Protein AF-A0A3B8MY87-F1 (afdb_monomer)

Foldseek 3Di:
DVVVLVLLVVLLVVLLVVLLVVLLVVLVCVVVVPPDPPPLDQDPQLVVLQVQLVVLLVVLVVCVVVVNPCSVLSNLLSQLSNLLSCCSVVVLVPDDPVSNVVSVCSNSVSNVSSLVSQLVSVVVVVNPPSSVVSVCVSVVSSVVSND

Radius of gyration: 16.49 Å; Cα contacts (8 Å, |Δi|>4): 137; chains: 1; bounding box: 37×36×44 Å

Secondary structure (DSSP, 8-state):
-HHHHHHHHHHHHHHHHHHHHHHHHHHHHHHTT-------PPPHHHHHHHHHHHHHHHHHHHHHHTT-TTHHHHHHHHHHHHHHHHTTTTTGGGS-HHHHHHHHHHHHHHHHHHHHHHHHHHHHTT-TTHHHHHHHHHHHHHHHHH-

Sequence (147 aa):
MPNEILFYILFGMYGYVRFTSIIWKGKRAVKNNIINTNSQKIEISDFLDFVIGLISIVVALVYLINSHNNFLIILFYGISLILKSLRRPLKIAQKSIAYRKIFNYAANLYIIISIWILGFILESFKVSMAYGWVIILYFGTYFLIWR

Structure (mmCIF, N/CA/C/O backbone):
data_AF-A0A3B8MY87-F1
#
_entry.id   AF-A0A3B8MY87-F1
#
loop_
_atom_site.group_PDB
_atom_site.id
_atom_site.type_symbol
_atom_site.label_atom_id
_atom_site.label_alt_id
_atom_site.label_comp_id
_atom_site.label_asym_id
_atom_site.label_entity_id
_atom_site.label_seq_id
_atom_site.pdbx_PDB_ins_code
_atom_site.Cartn_x
_atom_site.Cartn_y
_atom_site.Cartn_z
_atom_site.occupancy
_atom_site.B_iso_or_equiv
_atom_site.auth_seq_id
_atom_site.auth_comp_id
_atom_site.auth_asym_id
_atom_site.auth_atom_id
_atom_site.pdbx_PDB_model_num
ATOM 1 N N . MET A 1 1 ? 16.525 2.280 -14.905 1.00 53.28 1 MET A N 1
ATOM 2 C CA . MET A 1 1 ? 15.909 0.963 -15.198 1.00 53.28 1 MET A CA 1
ATOM 3 C C . MET A 1 1 ? 16.019 -0.080 -14.072 1.00 53.28 1 MET A C 1
ATOM 5 O O . MET A 1 1 ? 14.972 -0.384 -13.519 1.00 53.28 1 MET A O 1
ATOM 9 N N . PRO A 1 2 ? 17.185 -0.626 -13.655 1.00 62.34 2 PRO A N 1
ATOM 10 C CA . PRO A 1 2 ? 17.214 -1.689 -12.628 1.00 62.34 2 PRO A CA 1
ATOM 11 C C . PRO A 1 2 ? 16.753 -1.211 -11.240 1.00 62.34 2 PRO A C 1
ATOM 13 O O . PRO A 1 2 ? 16.012 -1.908 -10.550 1.00 62.34 2 PRO A O 1
ATOM 16 N N . ASN A 1 3 ? 17.109 0.023 -10.869 1.00 70.44 3 ASN A N 1
ATOM 17 C CA . ASN A 1 3 ? 16.707 0.610 -9.588 1.00 70.44 3 ASN A CA 1
ATOM 18 C C . ASN A 1 3 ? 15.192 0.868 -9.513 1.00 70.44 3 ASN A C 1
ATOM 20 O O . ASN A 1 3 ? 14.611 0.783 -8.437 1.00 70.44 3 ASN A O 1
ATOM 24 N N . GLU A 1 4 ? 14.537 1.149 -10.643 1.00 76.88 4 GLU A N 1
ATOM 25 C CA . GLU A 1 4 ? 13.089 1.399 -10.685 1.00 76.88 4 GLU A CA 1
ATOM 26 C C . GLU A 1 4 ? 12.287 0.125 -10.441 1.00 76.88 4 GLU A C 1
ATOM 28 O O . GLU A 1 4 ? 11.365 0.107 -9.625 1.00 76.88 4 GLU A O 1
ATOM 33 N N . ILE A 1 5 ? 12.696 -0.967 -11.090 1.00 84.69 5 ILE A N 1
ATOM 34 C CA . ILE A 1 5 ? 12.088 -2.284 -10.898 1.00 84.69 5 ILE A CA 1
ATOM 35 C C . ILE A 1 5 ? 12.231 -2.719 -9.435 1.00 84.69 5 ILE A C 1
ATOM 37 O O . ILE A 1 5 ? 11.273 -3.224 -8.854 1.00 84.69 5 ILE A O 1
ATOM 41 N N . LEU A 1 6 ? 13.384 -2.460 -8.808 1.00 87.75 6 LEU A N 1
ATOM 42 C CA . LEU A 1 6 ? 13.596 -2.765 -7.394 1.00 87.75 6 LEU A CA 1
ATOM 43 C C . LEU A 1 6 ? 12.606 -2.021 -6.483 1.00 87.75 6 LEU A C 1
ATOM 45 O O . LEU A 1 6 ? 11.980 -2.652 -5.633 1.00 87.75 6 LEU A O 1
ATOM 49 N N . PHE A 1 7 ? 12.422 -0.708 -6.665 1.00 88.44 7 PHE A N 1
ATOM 50 C CA . PHE A 1 7 ? 11.457 0.059 -5.865 1.00 88.44 7 PHE A CA 1
ATOM 51 C C . PHE A 1 7 ? 10.029 -0.445 -6.051 1.00 88.44 7 PHE A C 1
ATOM 53 O O . PHE A 1 7 ? 9.306 -0.615 -5.069 1.00 88.44 7 PHE A O 1
ATOM 60 N N . TYR A 1 8 ? 9.635 -0.749 -7.287 1.00 90.38 8 TYR A N 1
ATOM 61 C CA . TYR A 1 8 ? 8.331 -1.345 -7.544 1.00 90.38 8 TYR A CA 1
ATOM 62 C C . TYR A 1 8 ? 8.172 -2.692 -6.848 1.00 90.38 8 TYR A C 1
ATOM 64 O O . TYR A 1 8 ? 7.125 -2.933 -6.249 1.00 90.38 8 TYR A O 1
ATOM 72 N N . ILE A 1 9 ? 9.184 -3.564 -6.880 1.00 91.69 9 ILE A N 1
ATOM 73 C CA . ILE A 1 9 ? 9.101 -4.872 -6.220 1.00 91.69 9 ILE A CA 1
ATOM 74 C C . ILE A 1 9 ? 8.918 -4.668 -4.718 1.00 91.69 9 ILE A C 1
ATOM 76 O O . ILE A 1 9 ? 8.014 -5.253 -4.124 1.00 91.69 9 ILE A O 1
ATOM 80 N N . LEU A 1 10 ? 9.720 -3.792 -4.108 1.00 93.50 10 LEU A N 1
ATOM 81 C CA . LEU A 1 10 ? 9.646 -3.502 -2.678 1.00 93.50 10 LEU A CA 1
ATOM 82 C C . LEU A 1 10 ? 8.277 -2.937 -2.276 1.00 93.50 10 LEU A C 1
ATOM 84 O O . LEU A 1 10 ? 7.674 -3.421 -1.317 1.00 93.50 10 LEU A O 1
ATOM 88 N N . PHE A 1 11 ? 7.748 -1.956 -3.012 1.00 94.25 11 PHE A N 1
ATOM 89 C CA . PHE A 1 11 ? 6.445 -1.355 -2.714 1.00 94.25 11 PHE A CA 1
ATOM 90 C C . PHE A 1 11 ? 5.282 -2.313 -2.986 1.00 94.25 11 PHE A C 1
ATOM 92 O O . PHE A 1 11 ? 4.389 -2.459 -2.150 1.00 94.25 11 PHE A O 1
ATOM 99 N N . GLY A 1 12 ? 5.307 -3.024 -4.113 1.00 93.44 12 GLY A N 1
ATOM 100 C CA . GLY A 1 12 ? 4.308 -4.031 -4.455 1.00 93.44 12 GLY A CA 1
ATOM 101 C C . GLY A 1 12 ? 4.222 -5.138 -3.402 1.00 93.44 12 GLY A C 1
ATOM 102 O O . GLY A 1 12 ? 3.139 -5.433 -2.886 1.00 93.44 12 GLY A O 1
ATOM 103 N N . MET A 1 13 ? 5.371 -5.695 -3.013 1.00 94.69 13 MET A N 1
ATOM 104 C CA . MET A 1 13 ? 5.455 -6.739 -1.989 1.00 94.69 13 MET A CA 1
ATOM 105 C C . MET A 1 13 ? 5.065 -6.228 -0.605 1.00 94.69 13 MET A C 1
ATOM 107 O O . MET A 1 13 ? 4.361 -6.927 0.126 1.00 94.69 13 MET A O 1
ATOM 111 N N . TYR A 1 14 ? 5.459 -5.005 -0.238 1.00 95.38 14 TYR A N 1
ATOM 112 C CA . TYR A 1 14 ? 5.057 -4.426 1.041 1.00 95.38 14 TYR A CA 1
ATOM 113 C C . TYR A 1 14 ? 3.535 -4.322 1.158 1.00 95.38 14 TYR A C 1
ATOM 115 O O . TYR A 1 14 ? 2.960 -4.776 2.151 1.00 95.38 14 TYR A O 1
ATOM 123 N N . GLY A 1 15 ? 2.858 -3.787 0.138 1.00 93.56 15 GLY A N 1
ATOM 124 C CA . GLY A 1 15 ? 1.401 -3.696 0.169 1.00 93.56 15 GLY A CA 1
ATOM 125 C C . GLY A 1 15 ? 0.717 -5.063 0.215 1.00 93.56 15 GLY A C 1
ATOM 126 O O . GLY A 1 15 ? -0.251 -5.217 0.966 1.00 93.56 15 GLY A O 1
ATOM 127 N N . TYR A 1 16 ? 1.267 -6.079 -0.460 1.00 94.19 16 TYR A N 1
ATOM 128 C CA . TYR A 1 16 ? 0.788 -7.462 -0.357 1.00 94.19 16 TYR A CA 1
ATOM 129 C C . TYR A 1 16 ? 0.923 -8.037 1.064 1.00 94.19 16 TYR A C 1
ATOM 131 O O . TYR A 1 16 ? -0.027 -8.608 1.614 1.00 94.19 16 TYR A O 1
ATOM 139 N N . VAL A 1 17 ? 2.073 -7.837 1.717 1.00 93.38 17 VAL A N 1
ATOM 140 C CA . VAL A 1 17 ? 2.288 -8.256 3.113 1.00 93.38 17 VAL A CA 1
ATOM 141 C C . VAL A 1 17 ? 1.311 -7.537 4.044 1.00 93.38 17 VAL A C 1
ATOM 143 O O . VAL A 1 17 ? 0.700 -8.158 4.921 1.00 93.38 17 VAL A O 1
ATOM 146 N N . ARG A 1 18 ? 1.099 -6.230 3.844 1.00 91.31 18 ARG A N 1
ATOM 147 C CA . ARG A 1 18 ? 0.140 -5.454 4.640 1.00 91.31 18 ARG A CA 1
ATOM 148 C C . ARG A 1 18 ? -1.286 -5.949 4.441 1.00 91.31 18 ARG A C 1
ATOM 150 O O . ARG A 1 18 ? -1.977 -6.123 5.444 1.00 91.31 18 ARG A O 1
ATOM 157 N N . PHE A 1 19 ? -1.706 -6.213 3.207 1.00 93.00 19 PHE A N 1
ATOM 158 C CA . PHE A 1 19 ? -3.003 -6.815 2.887 1.00 93.00 19 PHE A CA 1
ATOM 159 C C . PHE A 1 19 ? -3.216 -8.134 3.647 1.00 93.00 19 PHE A C 1
ATOM 161 O O . PHE A 1 19 ? -4.158 -8.247 4.435 1.00 93.00 19 PHE A O 1
ATOM 168 N N . THR A 1 20 ? -2.276 -9.070 3.517 1.00 92.31 20 THR A N 1
ATOM 169 C CA . THR A 1 20 ? -2.282 -10.364 4.219 1.00 92.31 20 THR A CA 1
ATOM 170 C C . THR A 1 20 ? -2.400 -10.180 5.737 1.00 92.31 20 THR A C 1
ATOM 172 O O . THR A 1 20 ? -3.228 -10.816 6.395 1.00 92.31 20 THR A O 1
ATOM 175 N N . SER A 1 21 ? -1.628 -9.248 6.311 1.00 89.12 21 SER A N 1
ATOM 176 C CA . SER A 1 21 ? -1.651 -8.973 7.754 1.00 89.12 21 SER A CA 1
ATOM 177 C C . SER A 1 21 ? -3.009 -8.462 8.249 1.00 89.12 21 SER A C 1
ATOM 179 O O . SER A 1 21 ? -3.432 -8.813 9.351 1.00 89.12 21 SER A O 1
ATOM 181 N N . ILE A 1 22 ? -3.705 -7.648 7.444 1.00 88.69 22 ILE A N 1
ATOM 182 C CA . ILE A 1 22 ? -5.008 -7.075 7.802 1.00 88.69 22 ILE A CA 1
ATOM 183 C C . ILE A 1 22 ? -6.072 -8.163 7.824 1.00 88.69 22 ILE A C 1
ATOM 185 O O . ILE A 1 22 ? -6.834 -8.237 8.786 1.00 88.69 22 ILE A O 1
ATOM 189 N N . ILE A 1 23 ? -6.101 -9.026 6.806 1.00 89.94 23 ILE A N 1
ATOM 190 C CA . ILE A 1 23 ? -7.071 -10.125 6.735 1.00 89.94 23 ILE A CA 1
ATOM 191 C C . ILE A 1 23 ? -6.861 -11.076 7.909 1.00 89.94 23 ILE A C 1
ATOM 193 O O . ILE A 1 23 ? -7.820 -11.436 8.592 1.00 89.94 23 ILE A O 1
ATOM 197 N N . TRP A 1 24 ? -5.608 -11.423 8.212 1.00 88.38 24 TRP A N 1
ATOM 198 C CA . TRP A 1 24 ? -5.313 -12.302 9.338 1.00 88.38 24 TRP A CA 1
ATOM 199 C C . TRP A 1 24 ? -5.720 -11.675 10.677 1.00 88.38 24 TRP A C 1
ATOM 201 O O . TRP A 1 24 ? -6.385 -12.327 11.487 1.00 88.38 24 TRP A O 1
ATOM 211 N N . LYS A 1 25 ? -5.384 -10.401 10.917 1.00 86.31 25 LYS A N 1
ATOM 212 C CA . LYS A 1 25 ? -5.845 -9.681 12.117 1.00 86.31 25 LYS A CA 1
ATOM 213 C C . LYS A 1 25 ? -7.374 -9.664 12.200 1.00 86.31 25 LYS A C 1
ATOM 215 O O . LYS A 1 25 ? -7.914 -9.945 13.267 1.00 86.31 25 LYS A O 1
ATOM 220 N N . GLY A 1 26 ? -8.054 -9.416 11.080 1.00 85.38 26 GLY A N 1
ATOM 221 C CA . GLY A 1 26 ? -9.512 -9.462 10.975 1.00 85.38 26 GLY A CA 1
ATOM 222 C C . GLY A 1 26 ? -10.086 -10.821 11.379 1.00 85.38 26 GLY A C 1
ATOM 223 O O . GLY A 1 26 ? -10.946 -10.880 12.255 1.00 85.38 26 GLY A O 1
ATOM 224 N N . LYS A 1 27 ? -9.554 -11.921 10.832 1.00 87.12 27 LYS A N 1
ATOM 225 C CA . LYS A 1 27 ? -9.996 -13.279 11.181 1.00 87.12 27 LYS A CA 1
ATOM 226 C C . LYS A 1 27 ? -9.794 -13.596 12.660 1.00 87.12 27 LYS A C 1
ATOM 228 O O . LYS A 1 27 ? -10.691 -14.146 13.292 1.00 87.12 27 LYS A O 1
ATOM 233 N N . ARG A 1 28 ? -8.632 -13.254 13.234 1.00 86.06 28 ARG A N 1
ATOM 234 C CA . ARG A 1 28 ? -8.365 -13.492 14.666 1.00 86.06 28 ARG A CA 1
ATOM 235 C C . ARG A 1 28 ? -9.325 -12.713 15.560 1.00 86.06 28 ARG A C 1
ATOM 237 O O . ARG A 1 28 ? -9.786 -13.265 16.552 1.00 86.06 28 ARG A O 1
ATOM 244 N N . ALA A 1 29 ? -9.624 -11.462 15.211 1.00 83.00 29 ALA A N 1
ATOM 245 C CA . ALA A 1 29 ? -10.555 -10.635 15.974 1.00 83.00 29 ALA A CA 1
ATOM 246 C C . ALA A 1 29 ? -11.960 -11.255 16.012 1.00 83.00 29 ALA A C 1
ATOM 248 O O . ALA A 1 29 ? -12.546 -11.349 17.088 1.00 83.00 29 ALA A O 1
ATOM 249 N N . VAL A 1 30 ? -12.449 -11.746 14.865 1.00 84.50 30 VAL A N 1
ATOM 250 C CA . VAL A 1 30 ? -13.735 -12.457 14.766 1.00 84.50 30 VAL A CA 1
ATOM 251 C C . VAL A 1 30 ? -13.701 -13.769 15.553 1.00 84.50 30 VAL A C 1
ATOM 253 O O . VAL A 1 30 ? -14.584 -14.011 16.366 1.00 84.50 30 VAL A O 1
ATOM 256 N N . LYS A 1 31 ? -12.663 -14.597 15.371 1.00 84.38 31 LYS A N 1
ATOM 257 C CA . LYS A 1 31 ? -12.551 -15.904 16.041 1.00 84.38 31 LYS A CA 1
ATOM 258 C C . LYS A 1 31 ? -12.513 -15.791 17.568 1.00 84.38 31 LYS A C 1
ATOM 260 O O . LYS A 1 31 ? -13.073 -16.636 18.254 1.00 84.38 31 LYS A O 1
ATOM 265 N N . ASN A 1 32 ? -11.839 -14.772 18.093 1.00 81.31 32 ASN A N 1
ATOM 266 C CA . ASN A 1 32 ? -11.595 -14.647 19.527 1.00 81.31 32 ASN A CA 1
ATOM 267 C C . ASN A 1 32 ? -12.636 -13.775 20.254 1.00 81.31 32 ASN A C 1
ATOM 269 O O . ASN A 1 32 ? -12.435 -13.493 21.431 1.00 81.31 32 ASN A O 1
ATOM 273 N N . ASN A 1 33 ? -13.702 -13.308 19.582 1.00 71.81 33 ASN A N 1
ATOM 274 C CA . ASN A 1 33 ? -14.683 -12.358 20.137 1.00 71.81 33 ASN A CA 1
ATOM 275 C C . ASN A 1 33 ? -14.033 -11.159 20.857 1.00 71.81 33 ASN A C 1
ATOM 277 O O . ASN A 1 33 ? -14.577 -10.616 21.819 1.00 71.81 33 ASN A O 1
ATOM 281 N N . ILE A 1 34 ? -12.851 -10.731 20.401 1.00 65.12 34 ILE A N 1
ATOM 282 C CA . ILE A 1 34 ? -12.158 -9.590 20.996 1.00 65.12 34 ILE A CA 1
ATOM 283 C C . ILE A 1 34 ? -12.873 -8.340 20.491 1.00 65.12 34 ILE A C 1
ATOM 285 O O . ILE A 1 34 ? -12.566 -7.801 19.425 1.00 65.12 34 ILE A O 1
ATOM 289 N N . ILE A 1 35 ? -13.855 -7.889 21.270 1.00 56.66 35 ILE A N 1
ATOM 290 C CA . ILE A 1 35 ? -14.495 -6.585 21.123 1.00 56.66 35 ILE A CA 1
ATOM 291 C C . ILE A 1 35 ? -13.459 -5.546 21.545 1.00 56.66 35 ILE A C 1
ATOM 293 O O . ILE A 1 35 ? -13.353 -5.177 22.706 1.00 56.66 35 ILE A O 1
ATOM 297 N N . ASN A 1 36 ? -12.633 -5.174 20.570 1.00 49.03 36 ASN A N 1
ATOM 298 C CA . ASN A 1 36 ? -11.729 -4.031 20.491 1.00 49.03 36 ASN A CA 1
ATOM 299 C C . ASN A 1 36 ? -11.679 -3.151 21.762 1.00 49.03 36 ASN A C 1
ATOM 301 O O . ASN A 1 36 ? -12.260 -2.066 21.813 1.00 49.03 36 ASN A O 1
ATOM 305 N N . THR A 1 37 ? -10.959 -3.595 22.793 1.00 43.22 37 THR A N 1
ATOM 306 C CA . THR A 1 37 ? -10.660 -2.773 23.967 1.00 43.22 37 THR A CA 1
ATOM 307 C C . THR A 1 37 ? -9.590 -1.763 23.579 1.00 43.22 37 THR A C 1
ATOM 309 O O . THR A 1 37 ? -8.404 -2.029 23.694 1.00 43.22 37 THR A O 1
ATOM 312 N N . ASN A 1 38 ? -10.036 -0.630 23.028 1.00 45.28 38 ASN A N 1
ATOM 313 C CA . ASN A 1 38 ? -9.414 0.701 23.018 1.00 45.28 38 ASN A CA 1
ATOM 314 C C . ASN A 1 38 ? -7.880 0.793 23.210 1.00 45.28 38 ASN A C 1
ATOM 316 O O . ASN A 1 38 ? -7.390 1.647 23.950 1.00 45.28 38 ASN A O 1
ATOM 320 N N . SER A 1 39 ? -7.084 -0.027 22.521 1.00 47.22 39 SER A N 1
ATOM 321 C CA . SER A 1 39 ? -5.634 0.097 22.580 1.00 47.22 39 SER A CA 1
ATOM 322 C C . SER A 1 39 ? -5.224 1.219 21.628 1.00 47.22 39 SER A C 1
ATOM 324 O O . SER A 1 39 ? -4.964 1.041 20.442 1.00 47.22 39 SER A O 1
ATOM 326 N N . GLN A 1 40 ? -5.177 2.438 22.167 1.00 55.53 40 GLN A N 1
ATOM 327 C CA . GLN A 1 40 ? -4.634 3.627 21.498 1.00 55.53 40 GLN A CA 1
ATOM 328 C C . GLN A 1 40 ? -3.113 3.538 21.266 1.00 55.53 40 GLN A C 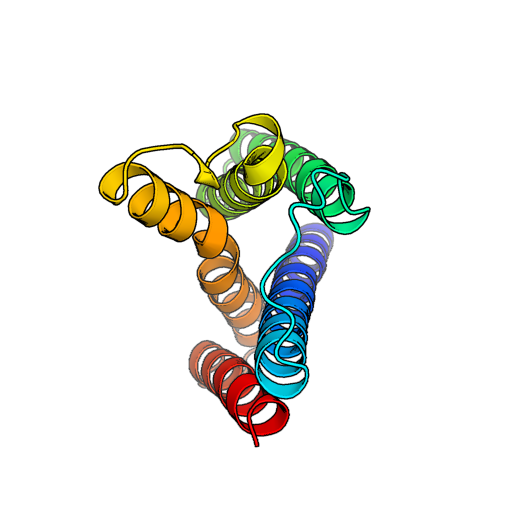1
ATOM 330 O O . GLN A 1 40 ? -2.481 4.519 20.879 1.00 55.53 40 GLN A O 1
ATOM 335 N N . LYS A 1 41 ? -2.502 2.373 21.508 1.00 60.44 41 LYS A N 1
ATOM 336 C CA . LYS A 1 41 ? -1.069 2.166 21.354 1.00 60.44 41 LYS A CA 1
ATOM 337 C C . LYS A 1 41 ? -0.734 2.133 19.867 1.00 60.44 41 LYS A C 1
ATOM 339 O O . LYS A 1 41 ? -1.264 1.305 19.128 1.00 60.44 41 LYS A O 1
ATOM 344 N N . ILE A 1 42 ? 0.144 3.040 19.447 1.00 64.94 42 ILE A N 1
ATOM 345 C CA . ILE A 1 42 ? 0.716 3.042 18.099 1.00 64.94 42 ILE A CA 1
ATOM 346 C C . ILE A 1 42 ? 1.376 1.679 17.886 1.00 64.94 42 ILE A C 1
ATOM 348 O O . ILE A 1 42 ? 2.225 1.257 18.672 1.00 64.94 42 ILE A O 1
ATOM 352 N N . GLU A 1 43 ? 0.942 0.961 16.853 1.00 80.06 43 GLU A N 1
ATOM 353 C CA . GLU A 1 43 ? 1.577 -0.297 16.490 1.00 80.06 43 GLU A CA 1
ATOM 354 C C . GLU A 1 43 ? 2.842 0.010 15.697 1.00 80.06 43 GLU A C 1
ATOM 356 O O . GLU A 1 43 ? 2.863 0.930 14.881 1.00 80.06 43 GLU A O 1
ATOM 361 N N . ILE A 1 44 ? 3.875 -0.818 15.863 1.00 85.88 44 ILE A N 1
ATOM 362 C CA . ILE A 1 44 ? 5.100 -0.753 15.047 1.00 85.88 44 ILE A CA 1
ATOM 363 C C . ILE A 1 44 ? 4.749 -0.736 13.550 1.00 85.88 44 ILE A C 1
ATOM 365 O O . ILE A 1 44 ? 5.401 -0.063 12.759 1.00 85.88 44 ILE A O 1
ATOM 369 N N . SER A 1 45 ? 3.666 -1.414 13.153 1.00 86.50 45 SER A N 1
ATOM 370 C CA . SER A 1 45 ? 3.227 -1.410 11.761 1.00 86.50 45 SER A CA 1
ATOM 371 C C . SER A 1 45 ? 2.704 -0.065 11.257 1.00 86.50 45 SER A C 1
ATOM 373 O O . SER A 1 45 ? 2.805 0.184 10.063 1.00 86.50 45 SER A O 1
ATOM 375 N N . ASP A 1 46 ? 2.151 0.780 12.129 1.00 89.50 46 ASP A N 1
ATOM 376 C CA . ASP A 1 46 ? 1.703 2.125 11.743 1.00 89.50 46 ASP A CA 1
ATOM 377 C C . ASP A 1 46 ? 2.919 3.030 11.516 1.00 89.50 46 ASP A C 1
ATOM 379 O O . ASP A 1 46 ? 2.951 3.801 10.562 1.00 89.50 46 ASP A O 1
ATOM 383 N N . PHE A 1 47 ? 3.956 2.883 12.348 1.00 91.25 47 PHE A N 1
ATOM 384 C CA . PHE A 1 47 ? 5.230 3.573 12.150 1.00 91.25 47 PHE A CA 1
ATOM 385 C C . PHE A 1 47 ? 5.905 3.155 10.836 1.00 91.25 47 PHE A C 1
ATOM 387 O O . PHE A 1 47 ? 6.343 4.008 10.070 1.00 91.25 47 PHE A O 1
ATOM 394 N N . LEU A 1 48 ? 5.934 1.854 10.528 1.00 93.81 48 LEU A N 1
ATOM 395 C CA . LEU A 1 48 ? 6.479 1.366 9.258 1.00 93.81 48 LEU A CA 1
ATOM 396 C C . LEU A 1 48 ? 5.674 1.857 8.046 1.00 93.81 48 LEU A C 1
ATOM 398 O O . LEU A 1 48 ? 6.286 2.256 7.058 1.00 93.81 48 LEU A O 1
ATOM 402 N N . ASP A 1 49 ? 4.335 1.865 8.126 1.00 94.56 49 ASP A N 1
ATOM 403 C CA . ASP A 1 49 ? 3.480 2.430 7.069 1.00 94.56 49 ASP A CA 1
ATOM 404 C C . ASP A 1 49 ? 3.849 3.908 6.826 1.00 94.56 49 ASP A C 1
ATOM 406 O O . ASP A 1 49 ? 4.001 4.327 5.680 1.00 94.56 49 ASP A O 1
ATOM 410 N N . PHE A 1 50 ? 4.061 4.690 7.893 1.00 95.81 50 PHE A N 1
ATOM 411 C CA . PHE A 1 50 ? 4.462 6.096 7.790 1.00 95.81 50 PHE A CA 1
ATOM 412 C C . PHE A 1 50 ? 5.831 6.269 7.116 1.00 95.81 50 PHE A C 1
ATOM 414 O O . PHE A 1 50 ? 5.955 7.042 6.167 1.00 95.81 50 PHE A O 1
ATOM 421 N N . VAL A 1 51 ? 6.849 5.525 7.567 1.00 96.38 51 VAL A N 1
ATOM 422 C CA . VAL A 1 51 ? 8.215 5.597 7.017 1.00 96.38 51 VAL A CA 1
ATOM 423 C C . VAL A 1 51 ? 8.233 5.210 5.540 1.00 96.38 51 VAL A C 1
ATOM 425 O O . VAL A 1 51 ? 8.801 5.929 4.721 1.00 96.38 51 VAL A O 1
ATOM 428 N N . ILE A 1 52 ? 7.576 4.110 5.172 1.00 96.44 52 ILE A N 1
ATOM 429 C CA . ILE A 1 52 ? 7.514 3.663 3.774 1.00 96.44 52 ILE A CA 1
ATOM 430 C C . ILE A 1 52 ? 6.701 4.643 2.931 1.00 96.44 52 ILE A C 1
ATOM 432 O O . ILE A 1 52 ? 7.061 4.904 1.783 1.00 96.44 52 ILE A O 1
ATOM 436 N N . GLY A 1 53 ? 5.656 5.242 3.502 1.00 96.81 53 GLY A N 1
ATOM 437 C CA . GLY A 1 53 ? 4.912 6.320 2.868 1.00 96.81 53 GLY A CA 1
ATOM 438 C C . GLY A 1 53 ? 5.790 7.532 2.540 1.00 96.81 53 GLY A C 1
ATOM 439 O O . GLY A 1 53 ? 5.777 7.999 1.403 1.00 96.81 53 GLY A O 1
ATOM 440 N N . LEU A 1 54 ? 6.617 7.987 3.488 1.00 97.62 54 LEU A N 1
ATOM 441 C CA . LEU A 1 54 ? 7.574 9.077 3.263 1.00 97.62 54 LEU A CA 1
ATOM 442 C C . LEU A 1 54 ? 8.624 8.721 2.206 1.00 97.62 54 LEU A C 1
ATOM 444 O O . LEU A 1 54 ? 8.860 9.514 1.297 1.00 97.62 54 LEU A O 1
ATOM 448 N N . ILE A 1 55 ? 9.210 7.521 2.276 1.00 96.56 55 ILE A N 1
ATOM 449 C CA . ILE A 1 55 ? 10.165 7.040 1.264 1.00 96.56 55 ILE A CA 1
ATOM 450 C C . ILE A 1 55 ? 9.510 7.033 -0.121 1.00 96.56 55 ILE A C 1
ATOM 452 O O . ILE A 1 55 ? 10.116 7.484 -1.089 1.00 96.56 55 ILE A O 1
ATOM 456 N N . SER A 1 56 ? 8.257 6.585 -0.219 1.00 95.69 56 SER A N 1
ATOM 457 C CA . SER A 1 56 ? 7.509 6.569 -1.480 1.00 95.69 56 SER A CA 1
ATOM 458 C C . SER A 1 56 ? 7.310 7.981 -2.037 1.00 95.69 56 SER A C 1
ATOM 460 O O . SER A 1 56 ? 7.498 8.188 -3.230 1.00 95.69 56 SER A O 1
ATOM 462 N N . ILE A 1 57 ? 7.007 8.974 -1.192 1.00 96.62 57 ILE A N 1
ATOM 463 C CA . ILE A 1 57 ? 6.916 10.379 -1.625 1.00 96.62 57 ILE A CA 1
ATOM 464 C C . ILE A 1 57 ? 8.261 10.873 -2.160 1.00 96.62 57 ILE A C 1
ATOM 466 O O . ILE A 1 57 ? 8.298 11.483 -3.226 1.00 96.62 57 ILE A O 1
ATOM 470 N N . VAL A 1 58 ? 9.367 10.589 -1.467 1.00 95.25 58 VAL A N 1
ATOM 471 C CA . VAL A 1 58 ? 10.709 10.982 -1.929 1.00 95.25 58 VAL A CA 1
ATOM 472 C C . VAL A 1 58 ? 11.019 10.351 -3.289 1.00 95.25 58 VAL A C 1
ATOM 474 O O . VAL A 1 58 ? 11.437 11.053 -4.207 1.00 95.25 58 VAL A O 1
ATOM 477 N N . VAL A 1 59 ? 10.749 9.053 -3.458 1.00 93.44 59 VAL A N 1
ATOM 478 C CA . VAL A 1 59 ? 10.927 8.358 -4.744 1.00 93.44 59 VAL A CA 1
ATOM 479 C C . VAL A 1 59 ? 10.037 8.970 -5.830 1.00 93.44 59 VAL A C 1
ATOM 481 O O . VAL A 1 59 ? 10.509 9.211 -6.939 1.00 93.44 59 VAL A O 1
ATOM 484 N N . ALA A 1 60 ? 8.778 9.287 -5.518 1.00 93.88 60 ALA A N 1
ATOM 485 C CA . ALA A 1 60 ? 7.863 9.928 -6.457 1.00 93.88 60 ALA A CA 1
ATOM 486 C C . ALA A 1 60 ? 8.365 11.310 -6.909 1.00 93.88 60 ALA A C 1
ATOM 488 O O . ALA A 1 60 ? 8.292 11.622 -8.093 1.00 93.88 60 ALA A O 1
ATOM 489 N N . LEU A 1 61 ? 8.920 12.119 -6.001 1.00 93.88 61 LEU A N 1
ATOM 490 C CA . LEU A 1 61 ? 9.503 13.421 -6.340 1.00 93.88 61 LEU A CA 1
ATOM 491 C C . LEU A 1 61 ? 10.729 13.281 -7.249 1.00 93.88 61 LEU A C 1
ATOM 493 O O . LEU A 1 61 ? 10.850 14.016 -8.226 1.00 93.88 61 LEU A O 1
ATOM 497 N N . VAL A 1 62 ? 11.603 12.307 -6.981 1.00 91.88 62 VAL A N 1
ATOM 498 C CA . VAL A 1 62 ? 12.734 11.996 -7.871 1.00 91.88 62 VAL A CA 1
ATOM 499 C C . VAL A 1 62 ? 12.233 11.598 -9.263 1.00 91.88 62 VAL A C 1
ATOM 501 O O . VAL A 1 62 ? 12.783 12.034 -10.271 1.00 91.88 62 VAL A O 1
ATOM 504 N N . TYR A 1 63 ? 11.161 10.807 -9.338 1.00 90.69 63 TYR A N 1
ATOM 505 C CA . TYR A 1 63 ? 10.590 10.361 -10.612 1.00 90.69 63 TYR A CA 1
ATOM 506 C C . TYR A 1 63 ? 9.926 11.503 -11.375 1.00 90.69 63 TYR A C 1
ATOM 508 O O . TYR A 1 63 ? 10.028 11.543 -12.597 1.00 90.69 63 TYR A O 1
ATOM 516 N N . LEU A 1 64 ? 9.295 12.439 -10.662 1.00 90.88 64 LEU A N 1
ATOM 517 C CA . LEU A 1 64 ? 8.739 13.657 -11.236 1.00 90.88 64 LEU A CA 1
ATOM 518 C C . LEU A 1 64 ? 9.836 14.518 -11.876 1.00 90.88 64 LEU A C 1
ATOM 520 O O . LEU A 1 64 ? 9.691 14.924 -13.024 1.00 90.88 64 LEU A O 1
ATOM 524 N N . ILE A 1 65 ? 10.946 14.751 -11.163 1.00 91.06 65 ILE A N 1
ATOM 525 C CA . ILE A 1 65 ? 12.092 15.529 -11.671 1.00 91.06 65 ILE A CA 1
ATOM 526 C C . ILE A 1 65 ? 12.668 14.880 -12.934 1.00 91.06 65 ILE A C 1
ATOM 528 O O . ILE A 1 65 ? 12.949 15.558 -13.918 1.00 91.06 65 ILE A O 1
ATOM 532 N N . ASN A 1 66 ? 12.770 13.552 -12.933 1.00 87.69 66 ASN A N 1
ATOM 533 C CA . ASN A 1 66 ? 13.272 12.776 -14.064 1.00 87.69 66 ASN A CA 1
ATOM 534 C C . ASN A 1 66 ? 12.202 12.497 -15.144 1.00 87.69 66 ASN A C 1
ATOM 536 O O . ASN A 1 66 ? 12.451 11.712 -16.054 1.00 87.69 66 ASN A O 1
ATOM 540 N N . SER A 1 67 ? 11.020 13.126 -15.066 1.00 83.31 67 SER A N 1
ATOM 541 C CA . SER A 1 67 ? 9.924 13.014 -16.046 1.00 83.31 67 SER A CA 1
ATOM 542 C C . SER A 1 67 ? 9.425 11.582 -16.312 1.00 83.31 67 SER A C 1
ATOM 544 O O . SER A 1 67 ? 8.980 11.258 -17.412 1.00 83.31 67 SER A O 1
ATOM 546 N N . HIS A 1 68 ? 9.461 10.704 -15.306 1.00 81.81 68 HIS A N 1
ATOM 547 C CA . HIS A 1 68 ? 8.867 9.369 -15.409 1.00 81.81 68 HIS A CA 1
ATOM 548 C C . HIS A 1 68 ? 7.355 9.420 -15.168 1.00 81.81 68 HIS A C 1
ATOM 550 O O . HIS A 1 68 ? 6.900 9.863 -14.115 1.00 81.81 68 HIS A O 1
ATOM 556 N N . ASN A 1 69 ? 6.571 8.841 -16.079 1.00 82.12 69 ASN A N 1
ATOM 557 C CA . ASN A 1 69 ? 5.099 8.857 -16.028 1.00 82.12 69 ASN A CA 1
ATOM 558 C C . ASN A 1 69 ? 4.489 8.211 -14.770 1.00 82.12 69 ASN A C 1
ATOM 560 O O . ASN A 1 69 ? 3.375 8.539 -14.368 1.00 82.12 69 ASN A O 1
ATOM 564 N N . ASN A 1 70 ? 5.219 7.313 -14.112 1.00 84.81 70 ASN A N 1
ATOM 565 C CA . ASN A 1 70 ? 4.698 6.524 -12.996 1.00 84.81 70 ASN A CA 1
ATOM 566 C C . ASN A 1 70 ? 4.771 7.244 -11.637 1.00 84.81 70 ASN A C 1
ATOM 568 O O . ASN A 1 70 ? 4.372 6.669 -10.620 1.00 84.81 70 ASN A O 1
ATOM 572 N N . PHE A 1 71 ? 5.257 8.492 -11.590 1.00 90.06 71 PHE A N 1
ATOM 573 C CA . PHE A 1 71 ? 5.417 9.239 -10.338 1.00 90.06 71 PHE A CA 1
ATOM 574 C C . PHE A 1 71 ? 4.101 9.361 -9.550 1.00 90.06 71 PHE A C 1
ATOM 576 O O . PHE A 1 71 ? 4.102 9.210 -8.329 1.00 90.06 71 PHE A O 1
ATOM 583 N N . LEU A 1 72 ? 2.966 9.559 -10.237 1.00 92.19 72 LEU A N 1
ATOM 584 C CA . LEU A 1 72 ? 1.646 9.691 -9.607 1.00 92.19 72 LEU A CA 1
ATOM 585 C C . LEU A 1 72 ? 1.234 8.427 -8.853 1.00 92.19 72 LEU A C 1
ATOM 587 O O . LEU A 1 72 ? 0.665 8.509 -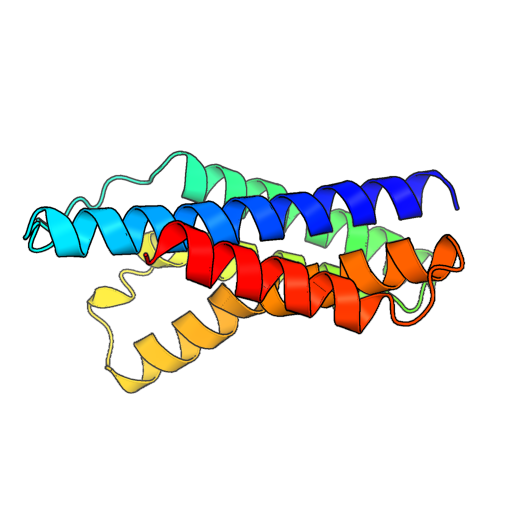7.768 1.00 92.19 72 LEU A O 1
ATOM 591 N N . ILE A 1 73 ? 1.544 7.255 -9.407 1.00 92.19 73 ILE A N 1
ATOM 592 C CA . ILE A 1 73 ? 1.192 5.966 -8.804 1.00 92.19 73 ILE A CA 1
ATOM 593 C C . ILE A 1 73 ? 1.943 5.797 -7.482 1.00 92.19 73 ILE A C 1
ATOM 595 O O . ILE A 1 73 ? 1.336 5.472 -6.461 1.00 92.19 73 ILE A O 1
ATOM 599 N N . ILE A 1 74 ? 3.249 6.080 -7.483 1.00 93.06 74 ILE A N 1
ATOM 600 C CA . ILE A 1 74 ? 4.087 6.014 -6.278 1.00 93.06 74 ILE A CA 1
ATOM 601 C C . ILE A 1 74 ? 3.658 7.083 -5.262 1.00 93.06 74 ILE A C 1
ATOM 603 O O . ILE A 1 74 ? 3.617 6.818 -4.060 1.00 93.06 74 ILE A O 1
ATOM 607 N N . LEU A 1 75 ? 3.276 8.275 -5.727 1.00 95.38 75 LEU A N 1
ATOM 608 C CA . LEU A 1 75 ? 2.785 9.346 -4.865 1.00 95.38 75 LEU A CA 1
ATOM 609 C C . LEU A 1 75 ? 1.491 8.938 -4.147 1.00 95.38 75 LEU A C 1
ATOM 611 O O . LEU A 1 75 ? 1.412 9.034 -2.923 1.00 95.38 75 LEU A O 1
ATOM 615 N N . PHE A 1 76 ? 0.490 8.435 -4.878 1.00 95.88 76 PHE A N 1
ATOM 616 C CA . PHE A 1 76 ? -0.765 7.969 -4.281 1.00 95.88 76 PHE A CA 1
ATOM 617 C C . PHE A 1 76 ? -0.556 6.765 -3.358 1.00 95.88 76 PHE A C 1
ATOM 619 O O . PHE A 1 76 ? -1.219 6.653 -2.320 1.00 95.88 76 PHE A O 1
ATOM 626 N N . TYR A 1 77 ? 0.400 5.894 -3.683 1.00 96.44 77 TYR A N 1
ATOM 627 C CA . TYR A 1 77 ? 0.823 4.816 -2.798 1.00 96.44 77 TYR A CA 1
ATOM 628 C C . TYR A 1 77 ? 1.374 5.363 -1.471 1.00 96.44 77 TYR A C 1
ATOM 630 O O . TYR A 1 77 ? 0.912 4.975 -0.397 1.00 96.44 77 TYR A O 1
ATOM 638 N N . GLY A 1 78 ? 2.287 6.334 -1.533 1.00 96.56 78 GLY A N 1
ATOM 639 C CA . GLY A 1 78 ? 2.854 6.971 -0.346 1.00 96.56 78 GLY A CA 1
ATOM 640 C C . GLY A 1 78 ? 1.808 7.687 0.508 1.00 96.56 78 GLY A C 1
ATOM 641 O O . GLY A 1 78 ? 1.735 7.471 1.719 1.00 96.56 78 GLY A O 1
ATOM 642 N N . ILE A 1 79 ? 0.939 8.481 -0.126 1.00 97.00 79 ILE A N 1
ATOM 643 C CA . ILE A 1 79 ? -0.142 9.211 0.551 1.00 97.00 79 ILE A CA 1
ATOM 644 C C . ILE A 1 79 ? -1.089 8.244 1.266 1.00 97.00 79 ILE A C 1
ATOM 646 O O . ILE A 1 79 ? -1.445 8.475 2.421 1.00 97.00 79 ILE A O 1
ATOM 650 N N . SER A 1 80 ? -1.490 7.151 0.617 1.00 97.12 80 SER A N 1
ATOM 651 C CA . SER A 1 80 ? -2.417 6.190 1.225 1.00 97.12 80 SER A CA 1
ATOM 652 C C . SER A 1 80 ? -1.815 5.479 2.444 1.00 97.12 80 SER A C 1
ATOM 654 O O . SER A 1 80 ? -2.514 5.316 3.447 1.00 97.12 80 SER A O 1
ATOM 656 N N . LEU A 1 81 ? -0.517 5.150 2.429 1.00 96.31 81 LEU A N 1
ATOM 657 C CA . LEU A 1 81 ? 0.185 4.620 3.605 1.00 96.31 81 LEU A CA 1
ATOM 658 C C . LEU A 1 81 ? 0.299 5.644 4.743 1.00 96.31 81 LEU A C 1
ATOM 660 O O . LEU A 1 81 ? 0.052 5.308 5.905 1.00 96.31 81 LEU A O 1
ATOM 664 N N . ILE A 1 82 ? 0.593 6.908 4.426 1.00 96.69 82 ILE A N 1
ATOM 665 C CA . ILE A 1 82 ? 0.618 7.983 5.427 1.00 96.69 82 ILE A CA 1
ATOM 666 C C . ILE A 1 82 ? -0.769 8.161 6.043 1.00 96.69 82 ILE A C 1
ATOM 668 O O . ILE A 1 82 ? -0.894 8.134 7.264 1.00 96.69 82 ILE A O 1
ATOM 672 N N . LEU A 1 83 ? -1.831 8.247 5.239 1.00 95.31 83 LEU A N 1
ATOM 673 C CA . LEU A 1 83 ? -3.198 8.320 5.759 1.00 95.31 83 LEU A CA 1
ATOM 674 C C . LEU A 1 83 ? -3.496 7.135 6.680 1.00 95.31 83 LEU A C 1
ATOM 676 O O . LEU A 1 83 ? -3.974 7.316 7.797 1.00 95.31 83 LEU A O 1
ATOM 680 N N . LYS A 1 84 ? -3.146 5.917 6.271 1.00 92.81 84 LYS A N 1
ATOM 681 C CA . LYS A 1 84 ? -3.341 4.731 7.103 1.00 92.81 84 LYS A CA 1
ATOM 682 C C . LYS A 1 84 ? -2.632 4.829 8.456 1.00 92.81 84 LYS A C 1
ATOM 684 O O . LYS A 1 84 ? -3.277 4.586 9.477 1.00 92.81 84 LYS A O 1
ATOM 689 N N . SER A 1 85 ? -1.361 5.225 8.481 1.00 93.62 85 SER A N 1
ATOM 690 C CA . SER A 1 85 ? -0.600 5.407 9.728 1.00 93.62 85 SER A CA 1
ATOM 691 C C . SER A 1 85 ? -1.174 6.507 10.632 1.00 93.62 85 SER A C 1
ATOM 693 O O . SER A 1 85 ? -1.229 6.358 11.854 1.00 93.62 85 SER A O 1
ATOM 695 N N . LEU A 1 86 ? -1.708 7.579 10.041 1.00 92.75 86 LEU A N 1
ATOM 696 C CA . LEU A 1 86 ? -2.312 8.698 10.766 1.00 92.75 86 LEU A CA 1
ATOM 697 C C . LEU A 1 86 ? -3.712 8.392 11.317 1.00 92.75 86 LEU A C 1
ATOM 699 O O . LEU A 1 86 ? -4.255 9.182 12.093 1.00 92.75 86 LEU A O 1
ATOM 703 N N . ARG A 1 87 ? -4.300 7.232 11.000 1.00 90.44 87 ARG A N 1
ATOM 704 C CA . ARG A 1 87 ? -5.656 6.858 11.435 1.00 90.44 87 ARG A CA 1
ATOM 705 C C . ARG A 1 87 ? -5.863 6.946 12.950 1.00 90.44 87 ARG A C 1
ATOM 707 O O . ARG A 1 87 ? -6.932 7.351 13.414 1.00 90.44 87 ARG A O 1
ATOM 714 N N . ARG A 1 88 ? -4.873 6.511 13.730 1.00 86.12 88 ARG A N 1
ATOM 715 C CA . ARG A 1 88 ? -4.935 6.520 15.199 1.00 86.12 88 ARG A CA 1
ATOM 716 C C . ARG A 1 88 ? -4.659 7.911 15.780 1.00 86.12 88 ARG A C 1
ATOM 718 O O . ARG A 1 88 ? -5.526 8.376 16.520 1.00 86.12 88 ARG A O 1
ATOM 725 N N . PRO A 1 89 ? -3.562 8.607 15.410 1.00 88.56 89 PRO A N 1
ATOM 726 C CA . PRO A 1 89 ? -3.318 9.991 15.825 1.00 88.56 89 PRO A CA 1
ATOM 727 C C . PRO A 1 89 ? -4.503 10.928 15.567 1.00 88.56 89 PRO A C 1
ATOM 729 O O . PRO A 1 89 ? -4.882 11.710 16.433 1.00 88.56 89 PRO A O 1
ATOM 732 N N . LEU A 1 90 ? -5.155 10.791 14.40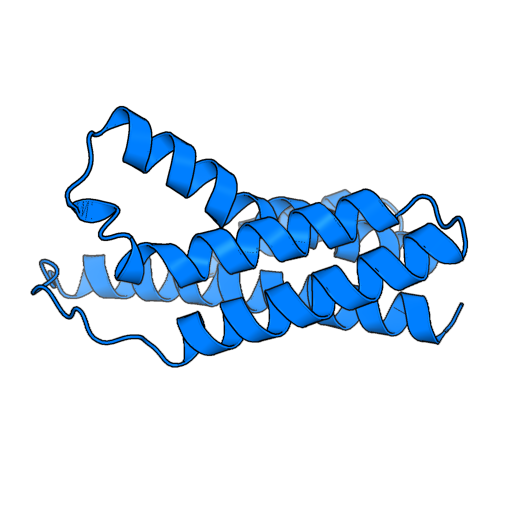8 1.00 89.06 90 LEU A N 1
ATOM 733 C CA . LEU A 1 90 ? -6.303 11.614 14.020 1.00 89.06 90 LEU A CA 1
ATOM 734 C C . LEU A 1 90 ? -7.626 11.197 14.688 1.00 89.06 90 LEU A C 1
ATOM 736 O O . LEU A 1 90 ? -8.674 11.783 14.403 1.00 89.06 90 LEU A O 1
ATOM 740 N N . LYS A 1 91 ? -7.604 10.175 15.555 1.00 88.75 91 LYS A N 1
ATOM 741 C CA . LYS A 1 91 ? -8.775 9.624 16.256 1.00 88.75 91 LYS A CA 1
ATOM 742 C C . LYS A 1 91 ? -9.949 9.355 15.307 1.00 88.75 91 LYS A C 1
ATOM 744 O O . LYS A 1 91 ? -11.106 9.603 15.644 1.00 88.75 91 LYS A O 1
AT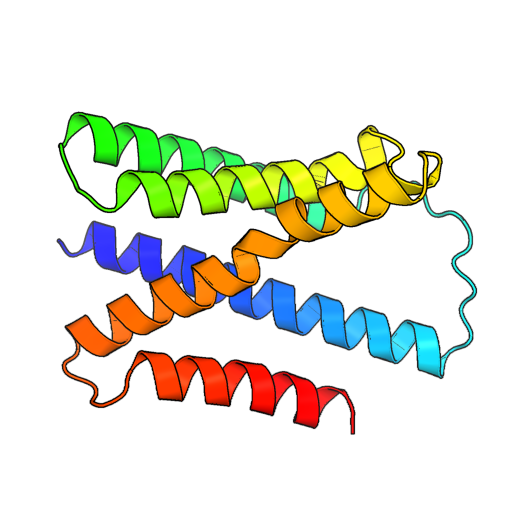OM 749 N N . ILE A 1 92 ? -9.664 8.807 14.119 1.00 88.75 92 ILE A N 1
ATOM 750 C CA . ILE A 1 92 ? -10.655 8.607 13.045 1.00 88.75 92 ILE A CA 1
ATOM 751 C C . ILE A 1 92 ? -11.870 7.806 13.531 1.00 88.75 92 ILE A C 1
ATOM 753 O O . ILE A 1 92 ? -12.990 8.065 13.105 1.00 88.75 92 ILE A O 1
ATOM 757 N N . ALA A 1 93 ? -11.683 6.873 14.470 1.00 85.12 93 ALA A N 1
ATOM 758 C CA . ALA A 1 93 ? -12.766 6.075 15.048 1.00 85.12 93 ALA A CA 1
ATOM 759 C C . ALA A 1 93 ? -13.874 6.908 15.730 1.00 85.12 93 ALA A C 1
ATOM 761 O O . ALA A 1 93 ? -15.020 6.466 15.742 1.00 85.12 93 ALA A O 1
ATOM 762 N N . GLN A 1 94 ? -13.545 8.095 16.251 1.00 87.44 94 GLN A N 1
ATOM 763 C CA . GLN A 1 94 ? -14.471 9.004 16.943 1.00 87.44 94 GLN A CA 1
ATOM 764 C C . GLN A 1 94 ? -15.168 9.990 15.992 1.00 87.44 94 GLN A C 1
ATOM 766 O O . GLN A 1 94 ? -16.025 10.760 16.412 1.00 87.44 94 GLN A O 1
ATOM 771 N N . LYS A 1 95 ? -14.783 10.008 14.711 1.00 91.56 95 LYS A N 1
ATOM 772 C CA . LYS A 1 95 ? -15.362 10.897 13.697 1.00 91.56 95 LYS A CA 1
ATOM 773 C C . LYS A 1 95 ? -16.664 10.318 13.133 1.00 91.56 95 LYS A C 1
ATOM 775 O O . LYS A 1 95 ? -16.981 9.143 13.332 1.00 91.56 95 LYS A O 1
ATOM 780 N N . SER A 1 96 ? -17.397 11.146 12.384 1.00 94.31 96 SER A N 1
ATOM 781 C CA . SER A 1 96 ? -18.648 10.749 11.730 1.00 94.31 96 SER A CA 1
ATO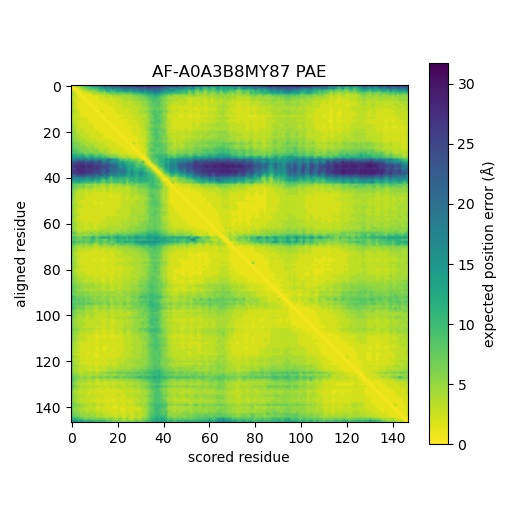M 782 C C . SER A 1 96 ? -18.469 9.520 10.828 1.00 94.31 96 SER A C 1
ATOM 784 O O . SER A 1 96 ? -17.388 9.251 10.291 1.00 94.31 96 SER A O 1
ATOM 786 N N . ILE A 1 97 ? -19.552 8.760 10.640 1.00 92.50 97 ILE A N 1
ATOM 787 C CA . ILE A 1 97 ? -19.547 7.520 9.847 1.00 92.50 97 ILE A CA 1
ATOM 788 C C . ILE A 1 97 ? -19.079 7.784 8.411 1.00 92.50 97 ILE A C 1
ATOM 790 O O . ILE A 1 97 ? -18.264 7.024 7.885 1.00 92.50 97 ILE A O 1
ATOM 794 N N . ALA A 1 98 ? -19.564 8.865 7.792 1.00 94.56 98 ALA A N 1
ATOM 795 C CA . ALA A 1 98 ? -19.173 9.255 6.439 1.00 94.56 98 ALA A CA 1
ATOM 796 C C . ALA A 1 98 ? -17.658 9.491 6.344 1.00 94.56 98 ALA A C 1
ATOM 798 O O . ALA A 1 98 ? -16.988 8.884 5.509 1.00 94.56 98 ALA A O 1
ATOM 799 N N . TYR A 1 99 ? -17.103 10.279 7.268 1.00 92.00 99 TYR A N 1
ATOM 800 C CA . TYR A 1 99 ? -15.674 10.580 7.302 1.00 92.00 99 TYR A CA 1
ATOM 801 C C . TYR A 1 99 ? -14.823 9.320 7.504 1.00 92.00 99 TYR A C 1
ATOM 803 O O . TYR A 1 99 ? -13.847 9.103 6.791 1.00 92.00 99 TYR A O 1
ATOM 811 N N . ARG A 1 100 ? -15.233 8.428 8.415 1.00 90.12 100 ARG A N 1
ATOM 812 C CA . ARG A 1 100 ? -14.566 7.135 8.635 1.00 90.12 100 ARG A CA 1
ATOM 813 C C . ARG A 1 100 ? -14.503 6.275 7.376 1.00 90.12 100 ARG A C 1
ATOM 815 O O . ARG A 1 100 ? -13.479 5.641 7.133 1.00 90.12 100 ARG A O 1
ATOM 822 N N . LYS A 1 101 ? -15.593 6.210 6.606 1.00 92.25 101 LYS A N 1
ATOM 823 C CA . LYS A 1 101 ? -15.651 5.416 5.369 1.00 92.25 101 LYS A CA 1
ATOM 824 C C . LYS A 1 101 ? -14.719 5.991 4.307 1.00 92.25 101 LYS A C 1
ATOM 826 O O . LYS A 1 101 ? -13.881 5.255 3.800 1.00 92.25 101 LYS A O 1
ATOM 831 N N . ILE A 1 102 ? -14.813 7.296 4.045 1.00 93.50 102 ILE A N 1
ATOM 832 C CA . ILE A 1 102 ? -13.962 7.993 3.068 1.00 93.50 102 ILE A CA 1
ATOM 833 C C . ILE A 1 102 ? -12.485 7.816 3.426 1.00 93.50 102 ILE A C 1
ATOM 835 O O . ILE A 1 102 ? -11.688 7.405 2.585 1.00 93.50 102 ILE A O 1
ATOM 839 N N . PHE A 1 103 ? -12.137 8.042 4.695 1.00 93.56 103 PHE A N 1
ATOM 840 C CA . PHE A 1 103 ? -10.775 7.864 5.178 1.00 93.56 103 PHE A CA 1
ATOM 841 C C . PHE A 1 103 ? -10.280 6.433 4.968 1.00 93.56 103 PHE A C 1
ATOM 843 O O . PHE A 1 103 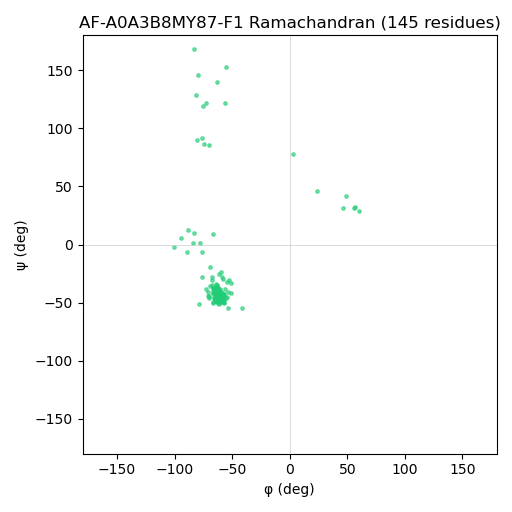? -9.172 6.232 4.487 1.00 93.56 103 PHE A O 1
ATOM 850 N N . ASN A 1 104 ? -11.098 5.428 5.295 1.00 91.75 104 ASN A N 1
ATOM 851 C CA . ASN A 1 104 ? -10.720 4.030 5.103 1.00 91.75 104 ASN A CA 1
ATOM 852 C C . ASN A 1 104 ? -10.539 3.673 3.622 1.00 91.75 104 ASN A C 1
ATOM 854 O O . ASN A 1 104 ? -9.647 2.890 3.315 1.00 91.75 104 ASN A O 1
ATOM 858 N N . TYR A 1 105 ? -11.343 4.223 2.710 1.00 92.88 105 TYR A N 1
ATOM 859 C CA . TYR A 1 105 ? -11.149 3.996 1.276 1.00 92.88 105 TYR A CA 1
ATOM 860 C C . TYR A 1 105 ? -9.832 4.599 0.787 1.00 92.88 105 TYR A C 1
ATOM 862 O O . TYR A 1 105 ? -9.045 3.898 0.156 1.00 92.88 105 TYR A O 1
ATOM 870 N N . ALA A 1 106 ? -9.538 5.846 1.161 1.00 93.38 106 ALA A N 1
ATOM 871 C CA . ALA A 1 106 ? -8.276 6.495 0.810 1.00 93.38 1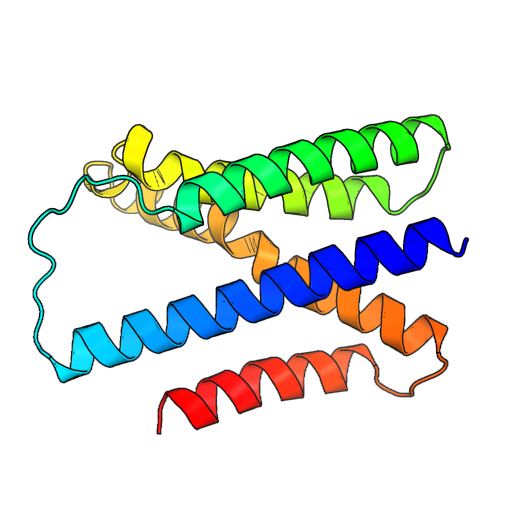06 ALA A CA 1
ATOM 872 C C . ALA A 1 106 ? -7.063 5.767 1.420 1.00 93.38 106 ALA A C 1
ATOM 874 O O . ALA A 1 106 ? -6.088 5.477 0.731 1.00 93.38 106 ALA A O 1
ATOM 875 N N . ALA A 1 107 ? -7.146 5.401 2.700 1.00 90.75 107 ALA A N 1
ATOM 876 C CA . ALA A 1 107 ? -6.084 4.712 3.427 1.00 90.75 107 ALA A CA 1
ATOM 877 C C . ALA A 1 107 ? -5.852 3.265 2.966 1.00 90.75 107 ALA A C 1
ATOM 879 O O . ALA A 1 107 ? -4.799 2.711 3.255 1.00 90.75 107 ALA A O 1
ATOM 880 N N . ASN A 1 108 ? -6.810 2.637 2.278 1.00 92.56 108 ASN A N 1
ATOM 881 C CA . ASN A 1 108 ? -6.668 1.281 1.736 1.00 92.56 108 ASN A CA 1
ATOM 882 C C . ASN A 1 108 ? -6.353 1.261 0.234 1.00 92.56 108 ASN A C 1
ATOM 884 O O . ASN A 1 108 ? -6.130 0.185 -0.321 1.00 92.56 108 ASN A O 1
ATOM 888 N N . LEU A 1 109 ? -6.284 2.426 -0.419 1.00 94.69 109 LEU A N 1
ATOM 889 C CA . LEU A 1 109 ? -5.965 2.543 -1.842 1.00 94.69 109 LEU A CA 1
ATOM 890 C C . LEU A 1 109 ? -4.605 1.911 -2.187 1.00 94.69 109 LEU A C 1
ATOM 892 O O . LEU A 1 109 ? -4.454 1.355 -3.274 1.00 94.69 109 LEU A O 1
ATOM 896 N N . TYR A 1 110 ? -3.654 1.909 -1.242 1.00 93.75 110 TYR A N 1
ATOM 897 C CA . TYR A 1 110 ? -2.345 1.271 -1.410 1.00 93.75 110 TYR A CA 1
ATOM 898 C C . TYR A 1 110 ? -2.452 -0.198 -1.853 1.00 93.75 110 TYR A C 1
ATOM 900 O O . TYR A 1 110 ? -1.578 -0.662 -2.568 1.00 93.75 110 TYR A O 1
ATOM 908 N N . ILE A 1 111 ? -3.515 -0.927 -1.477 1.00 92.56 111 ILE A N 1
ATOM 909 C CA . ILE A 1 111 ? -3.715 -2.339 -1.849 1.00 92.56 111 ILE A CA 1
ATOM 910 C C . ILE A 1 111 ? -3.930 -2.462 -3.359 1.00 92.56 111 ILE A C 1
ATOM 912 O O . ILE A 1 111 ? -3.274 -3.263 -4.021 1.00 92.56 111 ILE A O 1
ATOM 916 N N . ILE A 1 112 ? -4.832 -1.643 -3.906 1.00 93.56 112 ILE A N 1
ATOM 917 C CA . ILE A 1 112 ? -5.132 -1.618 -5.343 1.00 93.56 112 ILE A CA 1
ATOM 918 C C . ILE A 1 112 ? -3.889 -1.168 -6.111 1.00 93.56 112 ILE A C 1
ATOM 920 O O . ILE A 1 112 ? -3.526 -1.768 -7.120 1.00 93.56 112 ILE A O 1
ATOM 924 N N . ILE A 1 113 ? -3.196 -0.153 -5.595 1.00 94.81 113 ILE A N 1
ATOM 925 C CA . ILE A 1 113 ? -1.967 0.346 -6.207 1.00 94.81 113 ILE A CA 1
ATOM 926 C C . ILE A 1 113 ? -0.867 -0.727 -6.188 1.00 94.81 113 ILE A C 1
ATOM 928 O O . ILE A 1 113 ? -0.185 -0.903 -7.191 1.00 94.81 113 ILE A O 1
ATOM 932 N N . SER A 1 114 ? -0.727 -1.511 -5.117 1.00 94.25 114 SER A N 1
ATOM 933 C CA . SER A 1 114 ? 0.230 -2.623 -5.065 1.00 94.25 114 SER A CA 1
ATOM 934 C C . SER A 1 114 ? -0.079 -3.731 -6.062 1.00 94.25 114 SER A C 1
ATOM 936 O O . SER A 1 114 ? 0.856 -4.274 -6.646 1.00 94.25 114 SER A O 1
ATOM 938 N N . ILE A 1 115 ? -1.358 -4.047 -6.299 1.00 94.06 115 ILE A N 1
ATOM 939 C CA . ILE A 1 115 ? -1.752 -4.971 -7.375 1.00 94.06 115 ILE A CA 1
ATOM 940 C C . ILE A 1 115 ? -1.266 -4.430 -8.721 1.00 94.06 115 ILE A C 1
ATOM 942 O O . ILE A 1 115 ? -0.689 -5.168 -9.517 1.00 94.06 115 ILE A O 1
ATOM 946 N N . TRP A 1 116 ? -1.457 -3.132 -8.950 1.00 93.56 116 TRP A N 1
ATOM 947 C CA . TRP A 1 116 ? -1.063 -2.478 -10.192 1.00 93.56 116 TRP A CA 1
ATOM 948 C C . TRP A 1 116 ? 0.459 -2.468 -10.392 1.00 93.56 116 TRP A C 1
ATOM 950 O O . TRP A 1 116 ? 0.941 -2.825 -11.464 1.00 93.56 116 TRP A O 1
ATOM 960 N N . ILE A 1 117 ? 1.218 -2.137 -9.341 1.00 93.50 117 ILE A N 1
ATOM 961 C CA . ILE A 1 117 ? 2.688 -2.146 -9.337 1.00 93.50 117 ILE A CA 1
ATOM 962 C C . ILE A 1 117 ? 3.227 -3.556 -9.621 1.00 93.50 117 ILE A C 1
ATOM 964 O O . ILE A 1 117 ? 4.102 -3.722 -10.468 1.00 93.50 117 ILE A O 1
ATOM 968 N N . LEU A 1 118 ? 2.698 -4.584 -8.949 1.00 93.62 118 LEU A N 1
ATOM 969 C CA . LEU A 1 118 ? 3.106 -5.976 -9.174 1.00 93.62 118 LEU A CA 1
ATOM 970 C C . LEU A 1 118 ? 2.732 -6.469 -10.576 1.00 93.62 118 LEU A C 1
ATOM 972 O O . LEU A 1 118 ? 3.524 -7.171 -11.201 1.00 93.62 118 LEU A O 1
ATOM 976 N N . GLY A 1 119 ? 1.560 -6.079 -11.084 1.00 92.31 119 GLY A N 1
ATOM 977 C CA . GLY A 1 119 ? 1.139 -6.388 -12.449 1.00 92.31 119 GLY A CA 1
ATOM 978 C C . GLY A 1 119 ? 2.104 -5.806 -13.480 1.00 92.31 119 GLY A C 1
ATOM 979 O O . GLY A 1 119 ? 2.582 -6.540 -14.339 1.00 92.31 119 GLY A O 1
ATOM 980 N N . PHE A 1 120 ? 2.480 -4.534 -13.320 1.00 90.81 120 PHE A N 1
ATOM 981 C CA . PHE A 1 120 ? 3.467 -3.870 -14.176 1.00 90.81 120 PHE A CA 1
ATOM 982 C C . PHE A 1 120 ? 4.829 -4.585 -14.163 1.00 90.81 120 PHE A C 1
ATOM 984 O O . PHE A 1 120 ? 5.446 -4.781 -15.209 1.00 90.81 120 PHE A O 1
ATOM 991 N N . ILE A 1 121 ? 5.296 -5.034 -12.990 1.00 91.06 121 ILE A N 1
ATOM 992 C CA . ILE A 1 121 ? 6.543 -5.807 -12.887 1.00 91.06 121 ILE A CA 1
ATOM 993 C C . ILE A 1 121 ? 6.441 -7.112 -13.674 1.00 91.06 121 ILE A C 1
ATOM 995 O O . ILE A 1 121 ? 7.319 -7.409 -14.478 1.00 91.06 121 ILE A O 1
ATOM 999 N N . LEU A 1 122 ? 5.386 -7.899 -13.464 1.00 91.44 122 LEU A N 1
ATOM 1000 C CA . LEU A 1 122 ? 5.216 -9.174 -14.164 1.00 91.44 122 LEU A CA 1
ATOM 1001 C C . LEU A 1 122 ? 5.089 -8.982 -15.681 1.00 91.44 122 LEU A C 1
ATOM 1003 O O . LEU A 1 122 ? 5.652 -9.760 -16.451 1.00 91.44 122 LEU A O 1
ATOM 1007 N N . GLU A 1 123 ? 4.417 -7.919 -16.119 1.00 90.44 123 GLU A N 1
ATOM 1008 C CA . GLU A 1 123 ? 4.338 -7.556 -17.533 1.00 90.44 123 GLU A CA 1
ATOM 1009 C C . GLU A 1 123 ? 5.715 -7.197 -18.110 1.00 90.44 123 GLU A C 1
ATOM 1011 O O . GLU A 1 123 ? 6.045 -7.631 -19.213 1.00 90.44 123 GLU A O 1
ATOM 1016 N N . SER A 1 124 ? 6.573 -6.512 -17.343 1.00 88.44 124 SER A N 1
ATOM 1017 C CA . SER A 1 124 ? 7.959 -6.231 -17.756 1.00 88.44 124 SER A CA 1
ATOM 1018 C C . SER A 1 124 ? 8.795 -7.504 -17.966 1.00 88.44 124 SER A C 1
ATOM 1020 O O . SER A 1 124 ? 9.705 -7.522 -18.794 1.00 88.44 124 SER A O 1
ATOM 1022 N N . PHE A 1 125 ? 8.426 -8.602 -17.296 1.00 89.62 125 PHE A N 1
ATOM 1023 C CA . PHE A 1 125 ? 8.980 -9.943 -17.508 1.00 89.62 125 PHE A CA 1
ATOM 1024 C C . PHE A 1 125 ? 8.241 -10.753 -18.590 1.00 89.62 125 PHE A C 1
ATOM 1026 O O . PHE A 1 125 ? 8.474 -11.952 -18.726 1.00 89.62 125 PHE A O 1
ATOM 1033 N N . LYS A 1 126 ? 7.370 -10.114 -19.383 1.00 91.56 126 LYS A N 1
ATOM 1034 C CA . LYS A 1 126 ? 6.565 -10.721 -20.459 1.00 91.56 126 LYS A CA 1
ATOM 1035 C C . LYS A 1 126 ? 5.612 -11.827 -19.984 1.00 91.56 126 LYS A C 1
ATOM 1037 O O . LYS A 1 126 ? 5.273 -12.727 -20.751 1.00 91.56 126 LYS A O 1
ATOM 1042 N N . VAL A 1 127 ? 5.151 -11.766 -18.735 1.00 91.94 127 VAL A N 1
ATOM 1043 C CA . VAL A 1 127 ? 4.142 -12.700 -18.218 1.00 91.94 127 VAL A CA 1
ATOM 1044 C C . VAL A 1 127 ? 2.766 -12.333 -18.781 1.00 91.94 127 VAL A C 1
ATOM 1046 O O . VAL A 1 127 ? 2.242 -11.249 -18.528 1.00 91.94 127 VAL A O 1
ATOM 1049 N N . SER A 1 128 ? 2.145 -13.249 -19.526 1.00 91.94 128 SER A N 1
ATOM 1050 C CA . SER A 1 128 ? 0.789 -13.063 -20.055 1.00 91.94 128 SER A CA 1
ATOM 1051 C C . SER A 1 128 ? -0.242 -12.951 -18.930 1.00 91.94 128 SER A C 1
ATOM 1053 O O . SER A 1 128 ? -0.185 -13.715 -17.966 1.00 91.94 128 SER A O 1
ATOM 1055 N N . MET A 1 129 ? -1.223 -12.053 -19.078 1.00 92.38 129 MET A N 1
ATOM 1056 C CA . MET A 1 129 ? -2.265 -11.801 -18.068 1.00 92.38 129 MET A CA 1
ATOM 1057 C C . MET A 1 129 ? -1.705 -11.423 -16.682 1.00 92.38 129 MET A C 1
ATOM 1059 O O . MET A 1 129 ? -2.325 -11.722 -15.663 1.00 92.38 129 MET A O 1
ATOM 1063 N N . ALA A 1 130 ? -0.549 -10.749 -16.635 1.00 91.81 130 ALA A N 1
ATOM 1064 C CA . ALA A 1 130 ? 0.149 -10.335 -15.415 1.00 91.81 130 ALA A CA 1
ATOM 1065 C C . ALA A 1 130 ? -0.778 -9.787 -14.312 1.00 91.81 130 ALA A C 1
ATOM 1067 O O . ALA A 1 130 ? -0.811 -10.317 -13.203 1.00 91.81 130 ALA A O 1
ATOM 1068 N N . TYR A 1 131 ? -1.595 -8.778 -14.624 1.00 93.06 131 TYR A N 1
ATOM 1069 C CA . TYR A 1 131 ? -2.553 -8.199 -13.674 1.00 93.06 131 TYR A CA 1
ATOM 1070 C C . TYR A 1 131 ? -3.596 -9.211 -13.181 1.00 93.06 131 TYR A C 1
ATOM 1072 O O . TYR A 1 131 ? -3.926 -9.226 -11.997 1.00 93.06 131 TYR A O 1
ATOM 1080 N N . GLY A 1 132 ? -4.081 -10.087 -14.067 1.00 93.38 132 GLY A N 1
ATOM 1081 C CA . GLY A 1 132 ? -5.013 -11.159 -13.718 1.00 93.38 132 GLY A CA 1
ATOM 1082 C C . GLY A 1 132 ? -4.412 -12.121 -12.696 1.00 93.38 132 GLY A C 1
ATOM 1083 O O . GLY A 1 132 ? -5.050 -12.420 -11.688 1.00 93.38 132 GLY A O 1
ATOM 1084 N N . TRP A 1 133 ? -3.153 -12.525 -12.887 1.00 94.38 133 TRP A N 1
ATOM 1085 C CA . TRP A 1 133 ? -2.439 -13.376 -11.933 1.00 94.38 133 TRP A CA 1
ATOM 1086 C C . TRP A 1 133 ? -2.272 -12.726 -10.562 1.00 94.38 133 TRP A C 1
ATOM 1088 O O . TRP A 1 133 ? -2.498 -13.382 -9.545 1.00 94.38 133 TRP A O 1
ATOM 1098 N N . VAL A 1 134 ? -1.935 -11.434 -10.508 1.00 94.25 134 VAL A N 1
ATOM 1099 C CA . VAL A 1 134 ? -1.820 -10.718 -9.228 1.00 94.25 134 VAL A CA 1
ATOM 1100 C C . VAL A 1 134 ? -3.176 -10.623 -8.530 1.00 94.25 134 VAL A C 1
ATOM 1102 O O . VAL A 1 134 ? -3.265 -10.859 -7.328 1.00 94.25 134 VAL A O 1
ATOM 1105 N N . ILE A 1 135 ? -4.252 -10.342 -9.267 1.00 94.62 135 ILE A N 1
ATOM 1106 C CA . ILE A 1 135 ? -5.612 -10.323 -8.711 1.00 94.62 135 ILE A CA 1
ATOM 1107 C C . ILE A 1 135 ? -5.972 -11.697 -8.130 1.00 94.62 135 ILE A C 1
ATOM 1109 O O . ILE A 1 135 ? -6.398 -11.777 -6.975 1.00 94.62 135 ILE A O 1
ATOM 1113 N N . ILE A 1 136 ? -5.747 -12.778 -8.886 1.00 94.88 136 ILE A N 1
ATOM 1114 C CA . ILE A 1 136 ? -5.980 -14.157 -8.428 1.00 94.88 136 ILE A CA 1
ATOM 1115 C C . ILE A 1 136 ? -5.181 -14.441 -7.154 1.00 94.88 136 ILE A C 1
ATOM 1117 O O . ILE A 1 136 ? -5.726 -15.010 -6.212 1.00 94.88 136 ILE A O 1
ATOM 1121 N N . LEU A 1 137 ? -3.924 -14.005 -7.079 1.00 94.50 137 LEU A N 1
ATOM 1122 C CA . LEU A 1 137 ? -3.078 -14.178 -5.900 1.00 94.50 137 LEU A CA 1
ATOM 1123 C C . LEU A 1 137 ? -3.649 -13.461 -4.662 1.00 94.50 137 LEU A C 1
ATOM 1125 O O . LEU A 1 137 ? -3.712 -14.056 -3.584 1.00 94.50 137 LEU A O 1
ATOM 1129 N N . TYR A 1 138 ? -4.132 -12.222 -4.796 1.00 94.25 138 TYR A N 1
ATOM 1130 C CA . TYR A 1 138 ? -4.758 -11.492 -3.685 1.00 94.25 138 TYR A CA 1
ATOM 1131 C C . TYR A 1 138 ? -6.075 -12.143 -3.231 1.00 94.25 138 TYR A C 1
ATOM 1133 O O . TYR A 1 138 ? -6.280 -12.346 -2.031 1.00 94.25 138 TYR A O 1
ATOM 1141 N N . PHE A 1 139 ? -6.952 -12.522 -4.165 1.00 93.75 139 PHE A N 1
ATOM 1142 C CA . PHE A 1 139 ? -8.211 -13.203 -3.834 1.00 93.75 139 PHE A CA 1
ATOM 1143 C C . PHE A 1 139 ? -7.986 -14.603 -3.257 1.00 93.75 139 PHE A C 1
ATOM 1145 O O . PHE A 1 139 ? -8.619 -14.968 -2.267 1.00 93.75 139 PHE A O 1
ATOM 1152 N N . GLY A 1 140 ? -7.053 -15.367 -3.822 1.00 93.56 140 GLY A N 1
ATOM 1153 C CA . GLY A 1 140 ? -6.654 -16.676 -3.315 1.00 93.56 140 GLY A CA 1
ATOM 1154 C C . GLY A 1 140 ? -6.125 -16.580 -1.887 1.00 93.56 140 GLY A C 1
ATOM 1155 O O . GLY A 1 140 ? -6.542 -17.346 -1.024 1.00 93.56 140 GLY A O 1
ATOM 1156 N N . THR A 1 141 ? -5.298 -15.574 -1.598 1.00 92.88 141 THR A N 1
ATOM 1157 C CA . THR A 1 141 ? -4.806 -15.301 -0.238 1.00 92.88 141 THR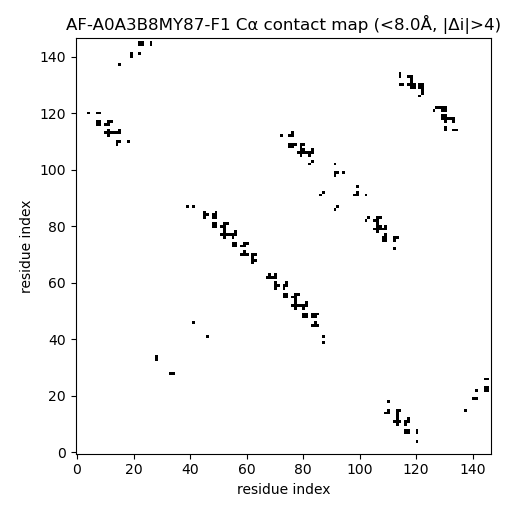 A CA 1
ATOM 1158 C C . THR A 1 141 ? -5.939 -14.963 0.721 1.00 92.88 141 THR A C 1
ATOM 1160 O O . THR A 1 141 ? -5.984 -15.493 1.831 1.00 92.88 141 THR A O 1
ATOM 1163 N N . TYR A 1 142 ? -6.883 -14.119 0.298 1.00 92.12 142 TYR A N 1
ATOM 1164 C CA . TYR A 1 142 ? -8.072 -13.828 1.094 1.00 92.12 142 TYR A CA 1
ATOM 1165 C C . TYR A 1 142 ? -8.853 -15.105 1.421 1.00 92.12 142 TYR A C 1
ATOM 1167 O O . TYR A 1 142 ? -9.132 -15.359 2.591 1.00 92.12 142 TYR A O 1
ATOM 1175 N N . PHE A 1 143 ? 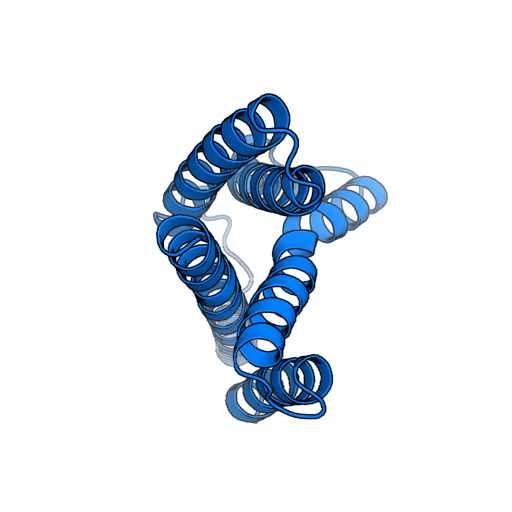-9.137 -15.939 0.419 1.00 93.12 143 PHE A N 1
ATOM 1176 C CA . PHE A 1 143 ? -9.887 -17.180 0.598 1.00 93.12 143 PHE A CA 1
ATOM 1177 C C . PHE A 1 143 ? -9.161 -18.179 1.511 1.00 93.12 143 PHE A C 1
ATOM 1179 O O . PHE A 1 143 ? -9.767 -18.723 2.433 1.00 93.12 143 PHE A O 1
ATOM 1186 N N . LEU A 1 144 ? -7.855 -18.377 1.302 1.00 91.94 144 LEU A N 1
ATOM 1187 C CA . LEU A 1 144 ? -7.025 -19.276 2.108 1.00 91.94 144 LEU A CA 1
ATOM 1188 C C . LEU A 1 144 ? -6.960 -18.848 3.571 1.00 91.94 144 LEU A C 1
ATOM 1190 O O . LEU A 1 144 ? -7.031 -19.693 4.458 1.00 91.94 144 LEU A O 1
ATOM 1194 N N . ILE A 1 145 ? -6.826 -17.545 3.835 1.00 89.06 145 ILE A N 1
ATOM 1195 C CA . ILE A 1 145 ? -6.817 -17.057 5.211 1.00 89.06 145 ILE A CA 1
ATOM 1196 C C . ILE A 1 145 ? -8.207 -17.178 5.812 1.00 89.06 145 ILE A C 1
ATOM 1198 O O . ILE A 1 145 ? -8.290 -17.523 6.983 1.00 89.06 145 ILE A O 1
ATOM 1202 N N . TRP A 1 146 ? -9.278 -16.875 5.074 1.00 85.19 146 TRP A N 1
ATOM 1203 C CA . TRP A 1 146 ? -10.628 -16.790 5.636 1.00 85.19 146 TRP A CA 1
ATOM 1204 C C . TRP A 1 146 ? -11.279 -18.146 5.922 1.00 85.19 146 TRP A C 1
ATOM 1206 O O . TRP A 1 146 ? -12.058 -18.231 6.869 1.00 85.19 146 TRP A O 1
ATOM 1216 N N . ARG A 1 147 ? -10.916 -19.195 5.176 1.00 78.94 147 ARG A N 1
ATOM 1217 C CA . ARG A 1 147 ? -11.297 -20.587 5.462 1.00 78.94 147 ARG A CA 1
ATOM 1218 C C . ARG A 1 147 ? -10.805 -21.033 6.836 1.00 78.94 147 ARG A C 1
ATOM 1220 O O . ARG A 1 147 ? -11.614 -21.519 7.645 1.00 78.94 147 ARG A O 1
#

Mean predicted aligned error: 5.29 Å

Solvent-accessible surface area (backbone atoms only — not comparable to full-atom values): 7691 Å² total; per-residue (Å²): 110,74,69,57,54,50,52,38,49,54,50,16,50,49,30,51,52,51,52,54,51,50,54,51,52,50,52,52,36,65,75,65,69,57,76,76,77,81,72,85,66,84,48,72,65,32,55,49,32,32,53,53,11,52,52,28,38,54,54,17,52,55,28,50,76,70,69,42,88,61,20,63,61,37,33,52,33,10,51,10,26,34,48,46,34,42,39,64,85,66,44,39,88,81,48,56,71,69,58,41,50,55,50,50,52,48,28,48,43,26,49,63,48,16,43,51,40,43,13,53,52,36,42,76,70,68,41,80,62,23,50,58,55,42,50,50,51,54,52,50,50,50,51,67,69,72,106

pLDDT: mean 88.38, std 10.77, range [43.22, 97.62]

Nearest PDB structures (foldseek):
  1x91-assembly1_A  TM=3.363E-01  e=2.730E+00  Arabidopsis thaliana
  8e0m-assembly4_L  TM=3.246E-01  e=6.993E+00  synthetic construct